Protein AF-A0A661JEC0-F1 (afdb_monomer_lite)

pLDDT: mean 86.16, std 15.05, range [38.5, 98.19]

Secondary structure (DSSP, 8-state):
-HHHHHHHHHHHHHHHHHHHHHHHHHTT--TTHHHHHHHHHHHHHHHHHHHH----S----SS----HHHHHHHHHHHHHHHHHHHHHHHHHHHHHHS-GGGHHHHHHHHHHHHHHHHHHHHHHHHHHHHT-

Structure (mmCIF, N/CA/C/O backbone):
data_AF-A0A661JEC0-F1
#
_entry.id   AF-A0A661JEC0-F1
#
loop_
_atom_site.group_PDB
_atom_site.id
_atom_site.type_symbol
_atom_site.label_atom_id
_atom_site.label_alt_id
_atom_site.label_comp_id
_atom_site.label_asym_id
_atom_site.label_entity_id
_atom_site.label_seq_id
_atom_site.pdbx_PDB_ins_code
_atom_site.Cartn_x
_atom_site.Cartn_y
_atom_site.Cartn_z
_atom_site.occupancy
_atom_site.B_iso_or_equiv
_atom_site.auth_seq_id
_atom_site.auth_comp_id
_atom_site.auth_asym_id
_atom_site.auth_atom_id
_atom_site.pdbx_PDB_model_num
ATOM 1 N N . ARG A 1 1 ? -17.569 1.178 4.630 1.00 76.00 1 ARG A N 1
ATOM 2 C CA . ARG A 1 1 ? -17.425 2.544 4.069 1.00 76.00 1 ARG A CA 1
ATOM 3 C C . ARG A 1 1 ? -15.952 2.960 4.068 1.00 76.00 1 ARG A C 1
ATOM 5 O O . ARG A 1 1 ? -15.396 2.972 2.984 1.00 76.00 1 ARG A O 1
ATOM 12 N N . LEU A 1 2 ? -15.286 3.116 5.222 1.00 83.44 2 LEU A N 1
ATOM 13 C CA . LEU A 1 2 ? -13.836 3.396 5.277 1.00 83.44 2 LEU A CA 1
ATOM 14 C C . LEU A 1 2 ? -12.948 2.230 4.793 1.00 83.44 2 LEU A C 1
ATOM 16 O O . LEU A 1 2 ? -12.162 2.409 3.877 1.00 83.44 2 LEU A O 1
ATOM 20 N N . ARG A 1 3 ? -13.113 1.007 5.319 1.00 83.75 3 ARG A N 1
ATOM 21 C CA . ARG A 1 3 ? -12.307 -0.164 4.891 1.00 83.75 3 ARG A CA 1
ATOM 22 C C . ARG A 1 3 ? -12.349 -0.418 3.386 1.00 83.75 3 ARG A C 1
ATOM 24 O O . ARG A 1 3 ? -11.316 -0.540 2.743 1.00 83.75 3 ARG A O 1
ATOM 31 N N . SER A 1 4 ? -13.551 -0.447 2.815 1.00 87.50 4 SER A N 1
ATOM 32 C CA . SER A 1 4 ? -13.743 -0.609 1.370 1.00 87.50 4 SER A CA 1
ATOM 33 C C . SER A 1 4 ? -13.077 0.518 0.575 1.00 87.50 4 SER A C 1
ATOM 35 O O . SER A 1 4 ? -12.524 0.257 -0.488 1.00 87.50 4 SER A O 1
ATOM 37 N N . HIS A 1 5 ? -13.098 1.750 1.097 1.00 90.75 5 HIS A N 1
ATOM 38 C CA . HIS A 1 5 ? -12.393 2.881 0.502 1.00 90.75 5 HIS A CA 1
ATOM 39 C C . HIS A 1 5 ? -10.871 2.677 0.538 1.00 90.75 5 HIS A C 1
ATOM 41 O O . HIS A 1 5 ? -10.249 2.710 -0.520 1.00 90.75 5 HIS A O 1
ATOM 47 N N . ILE A 1 6 ? -10.291 2.359 1.702 1.00 92.62 6 ILE A N 1
ATOM 48 C CA . ILE A 1 6 ? -8.854 2.064 1.849 1.00 92.62 6 ILE A CA 1
ATOM 49 C C . ILE A 1 6 ? -8.446 0.940 0.888 1.00 92.62 6 ILE A C 1
ATOM 51 O O . ILE A 1 6 ? -7.535 1.115 0.084 1.00 92.62 6 ILE A O 1
ATOM 55 N N . ALA A 1 7 ? -9.167 -0.184 0.891 1.00 93.44 7 ALA A N 1
ATOM 56 C CA . ALA A 1 7 ? -8.871 -1.312 0.013 1.00 93.44 7 ALA A CA 1
ATOM 57 C C . ALA A 1 7 ? -8.955 -0.946 -1.477 1.00 93.44 7 ALA A C 1
ATOM 59 O O . ALA A 1 7 ? -8.138 -1.415 -2.271 1.00 93.44 7 ALA A O 1
ATOM 60 N N . SER A 1 8 ? -9.928 -0.111 -1.859 1.00 95.00 8 SER A N 1
ATOM 61 C CA . SER A 1 8 ? -10.067 0.393 -3.227 1.00 95.00 8 SER A CA 1
ATOM 62 C C . SER A 1 8 ? -8.897 1.287 -3.626 1.00 95.00 8 SER A C 1
ATOM 64 O O . SER A 1 8 ? -8.447 1.206 -4.768 1.00 95.00 8 SER A O 1
ATOM 66 N N . ILE A 1 9 ? -8.411 2.137 -2.720 1.00 96.38 9 ILE A N 1
ATOM 67 C CA . ILE A 1 9 ? -7.254 2.995 -2.978 1.00 96.38 9 ILE A CA 1
ATOM 68 C C . ILE A 1 9 ? -5.985 2.152 -3.093 1.00 96.38 9 ILE A C 1
ATOM 70 O O . ILE A 1 9 ? -5.288 2.286 -4.090 1.00 96.38 9 ILE A O 1
ATOM 74 N N . ILE A 1 10 ? -5.731 1.217 -2.172 1.00 96.50 10 ILE A N 1
ATOM 75 C CA . ILE A 1 10 ? -4.574 0.310 -2.265 1.00 96.50 10 ILE A CA 1
ATOM 76 C C . ILE A 1 10 ? -4.585 -0.475 -3.581 1.00 96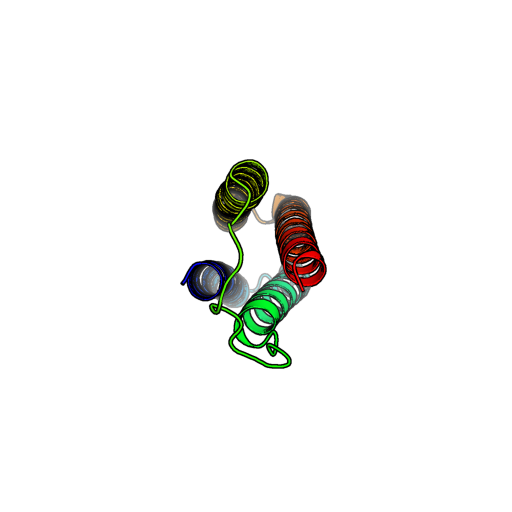.50 10 ILE A C 1
ATOM 78 O O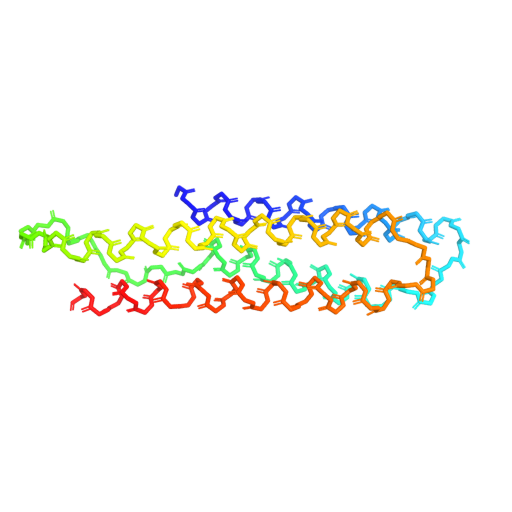 . ILE A 1 10 ? -3.561 -0.559 -4.253 1.00 96.50 10 ILE A O 1
ATOM 82 N N . ASN A 1 11 ? -5.745 -0.980 -4.011 1.00 96.25 11 ASN A N 1
ATOM 83 C CA . ASN A 1 11 ? -5.854 -1.672 -5.296 1.00 96.25 11 ASN A CA 1
ATOM 84 C C . ASN A 1 11 ? -5.581 -0.735 -6.488 1.00 96.25 11 ASN A C 1
ATOM 86 O O . ASN A 1 11 ? -4.943 -1.139 -7.458 1.00 96.25 11 ASN A O 1
ATOM 90 N N . LYS A 1 12 ? -6.026 0.527 -6.418 1.00 97.38 12 LYS A N 1
ATOM 91 C CA . LYS A 1 12 ? -5.715 1.538 -7.438 1.00 97.38 12 LYS A CA 1
ATOM 92 C C . LYS A 1 12 ? -4.211 1.804 -7.518 1.00 97.38 12 LYS A C 1
ATOM 94 O O . LYS A 1 12 ? -3.677 1.835 -8.620 1.00 97.38 12 LYS A O 1
ATOM 99 N N . GLU A 1 13 ? -3.539 1.971 -6.384 1.00 98.06 13 GLU A N 1
ATOM 100 C CA . GLU A 1 13 ? -2.094 2.207 -6.364 1.00 98.06 13 GLU A CA 1
ATOM 101 C C . GLU A 1 13 ? -1.312 0.964 -6.834 1.00 98.06 13 GLU A C 1
ATOM 103 O O . GLU A 1 13 ? -0.374 1.095 -7.614 1.00 98.06 13 GLU A O 1
ATOM 108 N N . ARG A 1 14 ? -1.764 -0.253 -6.495 1.00 97.75 14 ARG A N 1
ATOM 109 C CA . ARG A 1 14 ? -1.200 -1.515 -7.017 1.00 97.75 14 ARG A CA 1
ATOM 110 C C . ARG A 1 14 ? -1.221 -1.572 -8.543 1.00 97.75 14 ARG A C 1
ATOM 112 O O . ARG A 1 14 ? -0.229 -1.954 -9.152 1.00 97.75 14 ARG A O 1
ATOM 119 N N . LYS A 1 15 ? -2.319 -1.145 -9.177 1.00 97.88 15 LYS A N 1
ATOM 120 C CA . LYS A 1 15 ? -2.414 -1.107 -10.648 1.00 97.88 15 LYS A CA 1
ATOM 121 C C . LYS A 1 15 ? -1.360 -0.205 -11.288 1.00 97.88 15 LYS A C 1
ATOM 123 O O . LYS A 1 15 ? -0.881 -0.524 -12.368 1.00 97.88 15 LYS A O 1
ATOM 128 N N . ARG A 1 16 ? -0.955 0.876 -10.618 1.00 98.00 16 ARG A N 1
ATOM 129 C CA . ARG A 1 16 ? 0.124 1.749 -11.108 1.00 98.00 16 ARG A CA 1
ATOM 130 C C . ARG A 1 16 ? 1.484 1.059 -11.052 1.00 98.00 16 ARG A C 1
ATOM 132 O O . ARG A 1 16 ? 2.303 1.260 -11.941 1.00 98.00 16 ARG A O 1
ATOM 139 N N . ILE A 1 17 ? 1.705 0.201 -10.053 1.00 97.75 17 ILE A N 1
ATOM 140 C CA . ILE A 1 17 ? 2.892 -0.662 -10.002 1.00 97.75 17 ILE A CA 1
ATOM 141 C C . ILE A 1 17 ? 2.892 -1.642 -11.182 1.00 97.75 17 ILE A C 1
ATOM 143 O O . ILE A 1 17 ? 3.929 -1.840 -11.811 1.00 97.75 17 ILE A O 1
ATOM 147 N N . ASP A 1 18 ? 1.741 -2.207 -11.560 1.00 97.75 18 ASP A N 1
ATOM 148 C CA . ASP A 1 18 ? 1.665 -3.060 -12.756 1.00 97.75 18 ASP A CA 1
ATOM 149 C C . ASP A 1 18 ? 1.899 -2.294 -14.057 1.00 97.75 18 ASP A C 1
ATOM 151 O O . ASP A 1 18 ? 2.536 -2.815 -14.971 1.00 97.75 18 ASP A O 1
ATOM 155 N N . GLU A 1 19 ? 1.406 -1.062 -14.161 1.00 97.44 19 GLU A N 1
ATOM 156 C CA . GLU A 1 19 ? 1.697 -0.186 -15.297 1.00 97.44 19 GLU A CA 1
ATOM 157 C C . GLU A 1 19 ? 3.205 0.077 -15.421 1.00 97.44 19 GLU A C 1
ATOM 159 O O . GLU A 1 19 ? 3.753 -0.049 -16.519 1.00 97.44 19 GLU A O 1
ATOM 164 N N . LEU A 1 20 ? 3.890 0.338 -14.303 1.00 96.44 20 LEU A N 1
ATOM 165 C CA . LEU A 1 20 ? 5.346 0.500 -14.263 1.00 96.44 20 LEU A CA 1
ATOM 166 C C . LEU A 1 20 ? 6.084 -0.785 -14.672 1.00 96.44 20 LEU A C 1
ATOM 168 O O . LEU A 1 20 ? 6.991 -0.746 -15.501 1.00 96.44 20 LEU A O 1
ATOM 172 N N . LYS A 1 21 ? 5.663 -1.946 -14.161 1.00 96.25 21 LYS A N 1
ATOM 173 C CA . LYS A 1 21 ? 6.219 -3.251 -14.564 1.00 96.25 21 LYS A CA 1
ATOM 174 C C . LYS A 1 21 ? 6.056 -3.507 -16.060 1.00 96.25 21 LYS A C 1
ATOM 176 O O . LYS A 1 21 ? 6.982 -3.977 -16.722 1.00 96.25 21 LYS A O 1
ATOM 181 N N . ASN A 1 22 ? 4.890 -3.176 -16.612 1.00 96.31 22 ASN A N 1
ATOM 182 C CA . ASN A 1 22 ? 4.624 -3.299 -18.042 1.00 96.31 22 ASN A CA 1
ATOM 183 C C . ASN A 1 22 ? 5.524 -2.370 -18.868 1.00 96.31 22 ASN A C 1
ATOM 185 O O . ASN A 1 22 ? 5.954 -2.758 -19.955 1.00 96.31 22 ASN A O 1
ATOM 189 N N . LEU A 1 23 ? 5.821 -1.165 -18.371 1.00 95.12 23 LEU A N 1
ATOM 190 C CA . LEU A 1 23 ? 6.775 -0.252 -19.000 1.00 95.12 23 LEU A CA 1
ATOM 191 C C . LEU A 1 23 ? 8.183 -0.862 -19.031 1.00 95.12 23 LEU A C 1
ATOM 193 O O . LEU A 1 23 ? 8.765 -0.975 -20.105 1.00 95.12 23 LEU A O 1
ATOM 197 N N . PHE A 1 24 ? 8.695 -1.344 -17.898 1.00 93.88 24 PHE A N 1
ATOM 198 C CA . PHE A 1 24 ? 10.026 -1.960 -17.841 1.00 93.88 24 PHE A CA 1
ATOM 199 C C . PHE A 1 24 ? 10.143 -3.241 -18.659 1.00 93.88 24 PHE A C 1
ATOM 201 O O . PHE A 1 24 ? 11.148 -3.444 -19.337 1.00 93.88 24 PHE A O 1
ATOM 208 N N . THR A 1 25 ? 9.081 -4.043 -18.712 1.00 94.69 25 THR A N 1
ATOM 209 C CA . THR A 1 25 ? 9.021 -5.210 -19.602 1.00 94.69 25 THR A CA 1
ATOM 210 C C . THR A 1 25 ? 9.179 -4.800 -21.071 1.00 94.69 25 THR A C 1
ATOM 212 O O . THR A 1 25 ? 9.922 -5.440 -21.812 1.00 94.69 25 THR A O 1
ATOM 215 N N . LYS A 1 26 ? 8.522 -3.712 -21.504 1.00 95.44 26 LYS A N 1
ATOM 216 C CA . LYS A 1 26 ? 8.656 -3.177 -22.873 1.00 95.44 26 LYS A CA 1
ATOM 217 C C . LYS A 1 26 ? 10.046 -2.602 -23.148 1.00 95.44 26 LYS A C 1
ATOM 219 O O . LYS A 1 26 ? 10.515 -2.683 -24.277 1.00 95.44 26 LYS A O 1
ATOM 224 N N . GLU A 1 27 ? 10.691 -2.041 -22.130 1.00 94.12 27 GLU A N 1
ATOM 225 C CA . GLU A 1 27 ? 12.057 -1.510 -22.204 1.00 94.12 27 GLU A CA 1
ATOM 226 C C . GLU A 1 27 ? 13.143 -2.588 -22.036 1.00 94.12 27 GLU A C 1
ATOM 228 O O . GLU A 1 27 ? 14.326 -2.256 -22.063 1.00 94.12 27 GLU A O 1
ATOM 233 N N . LEU A 1 28 ? 12.764 -3.866 -21.889 1.00 92.94 28 LEU A N 1
ATOM 234 C CA . LEU A 1 28 ? 13.669 -4.995 -21.627 1.00 92.94 28 LEU A CA 1
ATOM 235 C C . LEU A 1 28 ? 14.507 -4.827 -20.343 1.00 92.94 28 LEU A C 1
ATOM 237 O O . LEU A 1 28 ? 15.607 -5.367 -20.230 1.00 92.94 28 LEU A O 1
ATOM 241 N N . LYS A 1 29 ? 13.968 -4.096 -19.364 1.00 90.56 29 LYS A N 1
ATOM 242 C CA . LYS A 1 29 ? 14.545 -3.897 -18.032 1.00 90.56 29 LYS A CA 1
ATOM 243 C C . LYS A 1 29 ? 13.926 -4.894 -17.064 1.00 90.56 29 LYS A C 1
ATOM 245 O O . LYS A 1 29 ? 12.814 -4.694 -16.581 1.00 90.56 29 LYS A O 1
ATOM 250 N N . PHE A 1 30 ? 14.626 -5.992 -16.812 1.00 87.25 30 PHE A N 1
ATOM 251 C CA . PHE A 1 30 ? 14.091 -7.089 -16.000 1.00 87.25 30 PHE A CA 1
ATOM 252 C C . PHE A 1 30 ? 14.544 -7.044 -14.542 1.00 87.25 30 PHE A C 1
ATOM 254 O O . PHE A 1 30 ? 13.823 -7.539 -13.679 1.00 87.25 30 PHE A O 1
ATOM 261 N N . ASP A 1 31 ? 15.680 -6.405 -14.263 1.00 88.94 31 ASP A N 1
ATOM 262 C CA . ASP A 1 31 ? 16.280 -6.330 -12.929 1.00 88.94 31 ASP A CA 1
ATOM 263 C C . ASP A 1 31 ? 15.302 -5.868 -11.826 1.00 88.94 31 ASP A C 1
ATOM 265 O O . ASP A 1 31 ? 15.238 -6.540 -10.797 1.00 88.94 31 ASP A O 1
ATOM 269 N N . PRO A 1 32 ? 14.475 -4.812 -12.003 1.00 89.12 32 PRO A N 1
ATOM 270 C CA . PRO A 1 32 ? 13.566 -4.360 -10.944 1.00 89.12 32 PRO A CA 1
ATOM 271 C C . PRO A 1 32 ? 12.242 -5.144 -10.863 1.00 89.12 32 PRO A C 1
ATOM 273 O O . PRO A 1 32 ? 11.423 -4.869 -9.983 1.00 89.12 32 PRO A O 1
ATOM 276 N N . LEU A 1 33 ? 11.965 -6.077 -11.784 1.00 92.44 33 LEU A N 1
ATOM 277 C CA . LEU A 1 33 ? 10.626 -6.668 -11.903 1.00 92.44 33 LEU A CA 1
ATOM 278 C C . LEU A 1 33 ? 10.253 -7.581 -10.736 1.00 92.44 33 LEU A C 1
ATOM 280 O O . LEU A 1 33 ? 9.105 -7.525 -10.304 1.00 92.44 33 LEU A O 1
ATOM 284 N N . ASP A 1 34 ? 11.186 -8.384 -10.210 1.00 93.38 34 ASP A N 1
ATOM 285 C CA . ASP A 1 34 ? 10.881 -9.302 -9.097 1.00 93.38 34 ASP A CA 1
ATOM 286 C C . ASP A 1 34 ? 10.485 -8.527 -7.831 1.00 93.38 34 ASP A C 1
ATOM 288 O O . ASP A 1 34 ? 9.494 -8.851 -7.175 1.00 93.38 34 ASP A O 1
ATOM 292 N N . ASP A 1 35 ? 11.193 -7.438 -7.525 1.00 93.31 35 ASP A N 1
ATOM 293 C CA . ASP A 1 35 ? 10.887 -6.601 -6.362 1.00 93.31 35 ASP A CA 1
ATOM 294 C C . ASP A 1 35 ? 9.559 -5.842 -6.536 1.00 93.31 35 ASP A C 1
ATOM 296 O O . ASP A 1 35 ? 8.746 -5.782 -5.609 1.00 93.31 35 ASP A O 1
ATOM 300 N N . LEU A 1 36 ? 9.267 -5.340 -7.743 1.00 95.94 36 LEU A N 1
ATOM 301 C CA . LEU A 1 36 ? 7.967 -4.731 -8.051 1.00 95.94 36 LEU A CA 1
ATOM 302 C C . LEU A 1 36 ? 6.818 -5.752 -8.007 1.00 95.94 36 LEU A C 1
ATOM 304 O O . LEU A 1 36 ? 5.711 -5.420 -7.576 1.00 95.94 36 LEU A O 1
ATOM 308 N N . ASP A 1 37 ? 7.057 -6.997 -8.425 1.00 95.38 37 ASP A N 1
ATOM 309 C CA . ASP A 1 37 ? 6.090 -8.092 -8.324 1.00 95.38 37 ASP A CA 1
ATOM 310 C C . ASP A 1 37 ? 5.772 -8.434 -6.868 1.00 95.38 37 ASP A C 1
ATOM 312 O O . ASP A 1 37 ? 4.601 -8.591 -6.504 1.00 95.38 37 ASP A O 1
ATOM 316 N N . ARG A 1 38 ? 6.797 -8.519 -6.016 1.00 95.56 38 ARG A N 1
ATOM 317 C CA . ARG A 1 38 ? 6.628 -8.740 -4.573 1.00 95.56 38 ARG A CA 1
ATOM 318 C C . ARG A 1 38 ? 5.836 -7.608 -3.928 1.00 95.56 38 ARG A C 1
ATOM 320 O O . ARG A 1 38 ? 4.886 -7.887 -3.190 1.00 95.56 38 ARG A O 1
ATOM 327 N N . LEU A 1 39 ? 6.156 -6.357 -4.261 1.00 96.62 39 LEU A N 1
ATOM 328 C CA . LEU A 1 39 ? 5.420 -5.191 -3.778 1.00 96.62 39 LEU A CA 1
ATOM 329 C C . LEU A 1 39 ? 3.943 -5.245 -4.196 1.00 96.62 39 LEU A C 1
ATOM 331 O O . LEU A 1 39 ? 3.057 -5.112 -3.350 1.00 96.62 39 LEU A O 1
ATOM 335 N N . ALA A 1 40 ? 3.662 -5.506 -5.477 1.00 97.25 40 ALA A N 1
ATOM 336 C CA . ALA A 1 40 ? 2.294 -5.605 -5.987 1.00 97.25 40 ALA A CA 1
ATOM 337 C C . ALA A 1 40 ? 1.491 -6.707 -5.272 1.00 97.25 40 ALA A C 1
ATOM 339 O O . ALA A 1 40 ? 0.344 -6.480 -4.881 1.00 97.25 40 ALA A O 1
ATOM 340 N N . ARG A 1 41 ? 2.105 -7.874 -5.022 1.00 95.50 41 ARG A N 1
ATOM 341 C CA . ARG A 1 41 ? 1.482 -8.967 -4.252 1.00 95.50 41 ARG A CA 1
ATOM 342 C C . ARG A 1 41 ? 1.179 -8.564 -2.811 1.00 95.50 41 ARG A C 1
ATOM 344 O O . ARG A 1 41 ? 0.104 -8.891 -2.313 1.00 95.50 41 ARG A O 1
ATOM 351 N N . LYS A 1 42 ? 2.083 -7.835 -2.148 1.00 94.44 42 LYS A N 1
ATOM 352 C CA . LYS A 1 42 ? 1.853 -7.319 -0.788 1.00 94.44 42 LYS A CA 1
ATOM 353 C C . LYS A 1 42 ? 0.664 -6.354 -0.756 1.00 94.44 42 LYS A C 1
ATOM 355 O O . LYS A 1 42 ? -0.180 -6.447 0.134 1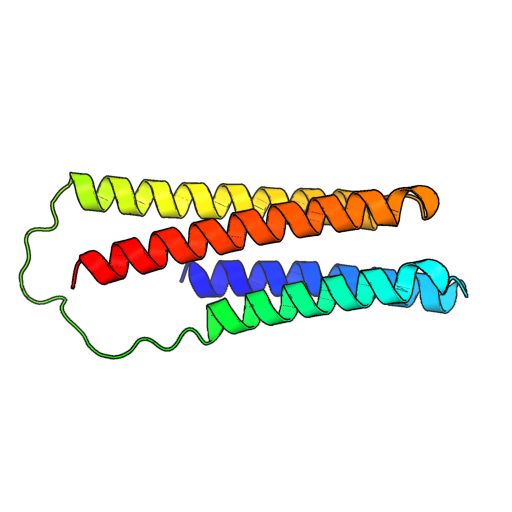.00 94.44 42 LYS A O 1
ATOM 360 N N . MET A 1 43 ? 0.558 -5.462 -1.743 1.00 97.06 43 MET A N 1
ATOM 361 C CA . MET A 1 43 ? -0.574 -4.535 -1.864 1.00 97.06 43 MET A CA 1
ATOM 362 C C . MET A 1 43 ? -1.900 -5.265 -2.112 1.00 97.06 43 MET A C 1
ATOM 364 O O . MET A 1 43 ? -2.914 -4.912 -1.506 1.00 97.06 43 MET A O 1
ATOM 368 N N . ASP A 1 44 ? -1.901 -6.300 -2.956 1.00 93.19 44 ASP A N 1
ATOM 369 C CA . ASP A 1 44 ? -3.080 -7.145 -3.176 1.00 93.19 44 ASP A CA 1
ATOM 370 C C . ASP A 1 44 ? -3.507 -7.857 -1.896 1.00 93.19 44 ASP A C 1
ATOM 372 O O . ASP A 1 44 ? -4.666 -7.755 -1.496 1.00 93.19 44 ASP A O 1
ATOM 376 N N . GLN A 1 45 ? -2.563 -8.506 -1.209 1.00 91.38 45 GLN A N 1
ATOM 377 C CA . GLN A 1 45 ? -2.834 -9.206 0.042 1.00 91.38 45 GLN A CA 1
ATOM 378 C C . GLN A 1 45 ? -3.427 -8.263 1.094 1.00 91.38 45 GLN A C 1
ATOM 380 O O . GLN A 1 45 ? -4.394 -8.627 1.765 1.00 91.38 45 GLN A O 1
ATOM 385 N N . LEU A 1 46 ? -2.899 -7.041 1.220 1.00 90.38 46 LEU A N 1
ATOM 386 C CA . LEU A 1 46 ? -3.447 -6.038 2.131 1.00 90.38 46 LEU A CA 1
ATOM 387 C C . LEU A 1 46 ? -4.861 -5.607 1.711 1.00 90.38 46 LEU A C 1
ATOM 389 O O . LEU A 1 46 ? -5.765 -5.572 2.545 1.00 90.38 46 LEU A O 1
ATOM 393 N N . SER A 1 47 ? -5.082 -5.317 0.424 1.00 91.50 47 SER A N 1
ATOM 394 C CA . SER A 1 47 ? -6.405 -4.949 -0.103 1.00 91.50 47 SER A CA 1
ATOM 395 C C . SER A 1 47 ? -7.445 -6.034 0.181 1.00 91.50 47 SER A C 1
ATOM 397 O O . SER A 1 47 ? -8.542 -5.733 0.659 1.00 91.50 47 SER A O 1
ATOM 399 N N . ASP A 1 48 ? -7.096 -7.294 -0.066 1.00 88.19 48 ASP A N 1
ATOM 400 C CA . ASP A 1 48 ? -7.983 -8.434 0.136 1.00 88.19 48 ASP A CA 1
ATOM 401 C C . ASP A 1 48 ? -8.211 -8.717 1.619 1.00 88.19 48 ASP A C 1
ATOM 403 O O . ASP A 1 48 ? -9.353 -8.927 2.025 1.00 88.19 48 ASP A O 1
ATOM 407 N N . THR A 1 49 ? -7.180 -8.598 2.456 1.00 86.38 49 THR A N 1
ATOM 408 C CA . THR A 1 49 ? -7.327 -8.696 3.916 1.00 86.38 49 THR A CA 1
ATOM 409 C C . THR A 1 49 ? -8.323 -7.658 4.433 1.00 86.38 49 THR A C 1
ATOM 411 O O . THR A 1 49 ? -9.228 -7.994 5.192 1.00 86.38 49 THR A O 1
ATOM 414 N N . ILE A 1 50 ? -8.242 -6.408 3.965 1.00 85.94 50 ILE A N 1
ATOM 415 C CA . ILE A 1 50 ? -9.167 -5.340 4.374 1.00 85.94 50 ILE A CA 1
ATOM 416 C C . ILE A 1 50 ? -10.601 -5.604 3.884 1.00 85.94 50 ILE A C 1
ATOM 418 O O . ILE A 1 50 ? -11.562 -5.297 4.597 1.00 85.94 50 ILE A O 1
ATOM 422 N N . LYS A 1 51 ? -10.770 -6.146 2.668 1.00 83.12 51 LYS A N 1
ATOM 423 C CA . LYS A 1 51 ? -12.092 -6.463 2.090 1.00 83.12 51 LYS A CA 1
ATOM 424 C C . LYS A 1 51 ? -12.755 -7.655 2.770 1.00 83.12 51 LYS A C 1
ATOM 426 O O . LYS A 1 51 ? -13.957 -7.609 3.020 1.00 83.12 51 LYS A O 1
ATOM 431 N N . PHE A 1 52 ? -11.983 -8.710 3.020 1.00 76.56 52 PHE A N 1
ATOM 432 C CA . PHE A 1 52 ? -12.473 -10.017 3.449 1.00 76.56 52 PHE A CA 1
ATOM 433 C C . PHE A 1 52 ? -12.240 -10.303 4.927 1.00 76.56 52 PHE A C 1
ATOM 435 O O . PHE A 1 52 ? -12.497 -11.428 5.343 1.00 76.56 52 PHE A O 1
ATOM 442 N N . ALA A 1 53 ? -11.785 -9.334 5.728 1.00 67.94 53 ALA A N 1
ATOM 443 C CA . ALA A 1 53 ? -11.759 -9.453 7.182 1.00 67.94 53 ALA A CA 1
ATOM 444 C C . ALA A 1 53 ? -13.168 -9.826 7.686 1.00 67.94 53 ALA A C 1
ATOM 446 O O . ALA A 1 53 ? -14.034 -8.962 7.858 1.00 67.94 53 ALA A O 1
ATOM 447 N N . VAL A 1 54 ? -13.412 -11.133 7.854 1.00 52.50 54 VAL A N 1
ATOM 448 C CA . VAL A 1 54 ? -14.717 -11.687 8.208 1.00 52.50 54 VAL A CA 1
ATOM 449 C C . VAL A 1 54 ? -15.047 -11.199 9.605 1.00 52.50 54 VAL A C 1
ATOM 451 O O . VAL A 1 54 ? -14.389 -11.535 10.590 1.00 52.50 54 VAL A O 1
ATOM 454 N N . TYR A 1 55 ? -16.102 -10.398 9.680 1.00 51.75 55 TYR A N 1
ATOM 455 C CA . TYR A 1 55 ? -16.770 -10.082 10.926 1.00 51.75 55 TYR A CA 1
ATOM 456 C C . TYR A 1 55 ? -17.372 -11.387 11.453 1.00 51.75 55 TYR A C 1
ATOM 458 O O . TYR A 1 55 ? -18.424 -11.832 10.996 1.00 51.75 55 TYR A O 1
ATOM 466 N N . GLY A 1 56 ? -16.715 -12.031 12.413 1.00 42.00 56 GLY A N 1
ATOM 467 C CA . GLY A 1 56 ? -17.428 -12.942 13.296 1.00 42.00 56 GLY A CA 1
ATOM 468 C C . GLY A 1 56 ? -18.472 -12.121 14.054 1.00 42.00 56 GLY A C 1
ATOM 469 O O . GLY A 1 56 ? -18.073 -11.405 14.972 1.00 42.00 56 GLY A O 1
ATOM 470 N N . TYR A 1 57 ? -19.730 -12.174 13.572 1.00 38.50 57 TYR A N 1
ATOM 471 C CA . TYR A 1 57 ? -21.027 -12.113 14.286 1.00 38.50 57 TYR A CA 1
ATOM 472 C C . TYR A 1 57 ? -21.089 -11.102 15.463 1.00 38.50 57 TYR A C 1
ATOM 474 O O . TYR A 1 57 ? -20.301 -11.189 16.393 1.00 38.50 57 TYR A O 1
ATOM 482 N N . ALA A 1 58 ? -21.990 -10.130 15.605 1.00 47.84 58 ALA A N 1
ATOM 483 C CA . ALA A 1 58 ? -23.377 -9.947 15.188 1.00 47.84 58 ALA A CA 1
ATOM 484 C C . ALA A 1 58 ? -23.769 -8.464 15.500 1.00 47.84 58 ALA A C 1
ATOM 486 O O . ALA A 1 58 ? -22.916 -7.706 15.973 1.00 47.84 58 ALA A O 1
ATOM 487 N N . PRO A 1 59 ? -25.020 -8.023 15.252 1.00 47.94 59 PRO A N 1
ATOM 488 C CA . PRO A 1 59 ? -25.464 -6.650 15.487 1.00 47.94 59 PRO A CA 1
ATOM 489 C C . PRO A 1 59 ? -25.685 -6.394 16.987 1.00 47.94 59 PRO A C 1
ATOM 491 O O . PRO A 1 59 ? -26.562 -7.001 17.589 1.00 47.94 59 PRO A O 1
ATOM 494 N N . ILE A 1 60 ? -24.904 -5.486 17.578 1.00 42.38 60 ILE A N 1
ATOM 495 C CA . ILE A 1 60 ? -25.064 -5.023 18.972 1.00 42.38 60 ILE A CA 1
ATOM 496 C C . ILE A 1 60 ? -25.135 -3.490 18.995 1.00 42.38 60 ILE A C 1
ATOM 498 O O . ILE A 1 60 ? -24.485 -2.815 19.784 1.00 42.38 60 ILE A O 1
ATOM 502 N N . PHE A 1 61 ? -25.923 -2.910 18.091 1.00 42.41 61 PHE A N 1
ATOM 503 C CA . PHE A 1 61 ? -26.485 -1.586 18.356 1.00 42.41 61 PHE A CA 1
ATOM 504 C C . PHE A 1 61 ? -27.824 -1.778 19.067 1.00 42.41 61 PHE A C 1
ATOM 506 O O . PHE A 1 61 ? -28.862 -1.375 18.558 1.00 42.41 61 PHE A O 1
ATOM 513 N N . ASP A 1 62 ? -27.799 -2.442 20.220 1.00 49.62 62 ASP A N 1
ATOM 514 C CA . ASP A 1 62 ? -28.852 -2.275 21.211 1.00 49.62 62 ASP A CA 1
ATOM 515 C C . ASP A 1 62 ? -28.175 -1.933 22.540 1.00 49.62 62 ASP A C 1
ATOM 517 O O . ASP A 1 62 ? -27.403 -2.715 23.088 1.00 49.62 62 ASP A O 1
ATOM 521 N N . GLN A 1 63 ? -28.417 -0.694 22.969 1.00 52.25 63 GLN A N 1
ATOM 522 C CA . GLN A 1 63 ? -28.158 -0.145 24.300 1.00 52.25 63 GLN A CA 1
ATOM 523 C C . GLN A 1 63 ? -26.719 -0.202 24.832 1.00 52.25 63 GLN A C 1
ATOM 525 O O . GLN A 1 63 ? -26.387 -0.967 25.731 1.00 52.25 63 GLN A O 1
ATOM 530 N N . ALA A 1 64 ? -25.899 0.763 24.416 1.00 49.22 64 ALA A N 1
ATOM 531 C CA . ALA A 1 64 ? -24.867 1.294 25.298 1.00 49.22 64 ALA A CA 1
ATOM 532 C C . ALA A 1 64 ? -24.643 2.774 24.990 1.00 49.22 64 ALA A C 1
ATOM 534 O O . ALA A 1 64 ? -24.414 3.159 23.845 1.00 49.22 64 ALA A O 1
ATOM 535 N N . ILE A 1 65 ? -24.728 3.599 26.029 1.00 51.59 65 ILE A N 1
ATOM 536 C CA . ILE A 1 65 ? -24.214 4.966 26.057 1.00 51.59 65 ILE A CA 1
ATOM 537 C C . ILE A 1 65 ? -22.768 4.889 25.557 1.00 51.59 65 ILE A C 1
ATOM 539 O O . ILE A 1 65 ? -21.904 4.349 26.248 1.00 51.59 65 ILE A O 1
ATOM 543 N N . VAL A 1 66 ? -22.513 5.326 24.324 1.00 57.75 66 VAL A N 1
ATOM 544 C CA . VAL A 1 66 ? -21.150 5.341 23.798 1.00 57.75 66 VAL A CA 1
ATOM 545 C C . VAL A 1 66 ? -20.431 6.476 24.514 1.00 57.75 66 VAL A C 1
ATOM 547 O O . VAL A 1 66 ? -20.782 7.638 24.334 1.00 57.75 66 VAL A O 1
ATOM 550 N N . ASP A 1 67 ? -19.482 6.120 25.376 1.00 67.94 67 ASP A N 1
ATOM 551 C CA . ASP A 1 67 ? -18.597 7.060 26.063 1.00 67.94 67 ASP A CA 1
ATOM 552 C C . ASP A 1 67 ? -17.955 7.994 25.021 1.00 67.94 67 ASP A C 1
ATOM 554 O O . ASP A 1 67 ? -17.314 7.514 24.080 1.00 67.94 67 ASP A O 1
ATOM 558 N N . GLU A 1 68 ? -18.157 9.310 25.152 1.00 73.88 68 GLU A N 1
ATOM 559 C CA . GLU A 1 68 ? -17.649 10.327 24.216 1.00 73.88 68 GLU A CA 1
ATOM 560 C C . GLU A 1 68 ? -16.150 10.147 23.943 1.00 73.88 68 GLU A C 1
ATOM 562 O O . GLU A 1 68 ? -15.710 10.275 22.801 1.00 73.88 68 GLU A O 1
ATOM 567 N N . LYS A 1 69 ? -15.384 9.723 24.958 1.00 75.56 69 LYS A N 1
ATOM 568 C CA . LYS A 1 69 ? -13.947 9.439 24.829 1.00 75.56 69 LYS A CA 1
ATOM 569 C C . LYS A 1 69 ? -13.648 8.325 23.830 1.00 75.56 69 LYS A C 1
ATOM 571 O O . LYS A 1 69 ? -12.684 8.402 23.078 1.00 75.56 69 LYS A O 1
ATOM 576 N N . ARG A 1 70 ? -14.485 7.288 23.778 1.00 74.38 70 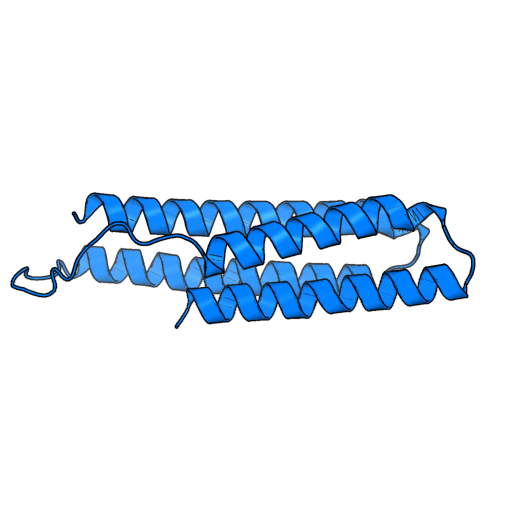ARG A N 1
ATOM 577 C CA . ARG A 1 70 ? -14.302 6.158 22.853 1.00 74.38 70 ARG A CA 1
ATOM 578 C C . ARG A 1 70 ? -14.659 6.533 21.419 1.00 74.38 70 ARG A C 1
ATOM 580 O O . ARG A 1 70 ? -14.041 6.022 20.486 1.00 74.38 70 ARG A O 1
ATOM 587 N N . LEU A 1 71 ? -15.646 7.413 21.233 1.00 80.00 71 LEU A N 1
ATOM 588 C CA . LEU A 1 71 ? -15.949 7.981 19.915 1.00 80.00 71 LEU A CA 1
ATOM 589 C C . LEU A 1 71 ? -14.795 8.853 19.421 1.00 80.00 71 LEU A C 1
ATOM 591 O O . LEU A 1 71 ? -14.419 8.748 18.254 1.00 80.00 71 LEU A O 1
ATOM 595 N N . GLU A 1 72 ? -14.212 9.660 20.307 1.00 83.38 72 GLU A N 1
ATOM 596 C CA . GLU A 1 72 ? -13.036 10.476 20.007 1.00 83.38 72 GLU A CA 1
ATOM 597 C C . GLU A 1 72 ? -11.824 9.606 19.633 1.00 83.38 72 GLU A C 1
ATOM 599 O O . GLU A 1 72 ? -11.181 9.847 18.613 1.00 83.38 72 GLU A O 1
ATOM 604 N N . GLU A 1 73 ? -11.551 8.531 20.379 1.00 84.31 73 GLU A N 1
ATOM 605 C CA . GLU A 1 73 ? -10.485 7.575 20.052 1.00 84.31 73 GLU A CA 1
ATOM 606 C C . GLU A 1 73 ? -10.706 6.891 18.695 1.00 84.31 73 GLU A C 1
ATOM 608 O O . GLU A 1 73 ? -9.785 6.832 17.877 1.00 84.31 73 GLU A O 1
ATOM 613 N N . LEU A 1 74 ? -11.929 6.428 18.405 1.00 83.25 74 LEU A N 1
ATOM 614 C CA . LEU A 1 74 ? -12.263 5.834 17.107 1.00 83.25 74 LEU A CA 1
ATOM 615 C C . LEU A 1 74 ? -12.080 6.831 15.956 1.00 83.25 74 LEU A C 1
ATOM 617 O O . LEU A 1 74 ? -11.560 6.468 14.900 1.00 83.25 74 LEU A O 1
ATOM 621 N N . PHE A 1 75 ? -12.481 8.084 16.164 1.00 85.62 75 PHE A N 1
ATOM 622 C CA . PHE A 1 75 ? -12.296 9.151 15.191 1.00 85.62 75 PHE A CA 1
ATOM 623 C C . PHE A 1 75 ? -10.809 9.447 14.948 1.00 85.62 75 PHE A C 1
ATOM 625 O O . PHE A 1 75 ? -10.383 9.538 13.796 1.00 85.62 75 PHE A O 1
ATOM 632 N N . ASN A 1 76 ? -9.996 9.500 16.005 1.00 88.00 76 ASN A N 1
ATOM 633 C CA . ASN A 1 76 ? -8.545 9.665 15.901 1.00 88.00 76 ASN A CA 1
ATOM 634 C C . ASN A 1 76 ? -7.887 8.502 15.138 1.00 88.00 76 ASN A C 1
ATOM 636 O O . ASN A 1 76 ? -6.977 8.722 14.332 1.00 88.00 76 ASN A O 1
ATOM 640 N N . PHE A 1 77 ? -8.364 7.266 15.329 1.00 87.06 77 PHE A N 1
ATOM 641 C CA . PHE A 1 77 ? -7.922 6.125 14.524 1.00 87.06 77 PHE A CA 1
ATOM 642 C C . PHE A 1 77 ? -8.268 6.302 13.046 1.00 87.06 77 PHE A C 1
ATOM 644 O O . PHE A 1 77 ? -7.385 6.125 12.204 1.00 87.06 77 PHE A O 1
ATOM 651 N N . ASP A 1 78 ? -9.509 6.676 12.727 1.00 88.25 78 ASP A N 1
ATOM 652 C CA . ASP A 1 78 ? -9.953 6.888 11.346 1.00 88.25 78 ASP A CA 1
ATOM 653 C C . ASP A 1 78 ? -9.129 7.998 10.658 1.00 88.25 78 ASP A C 1
ATOM 655 O O . ASP A 1 78 ? -8.647 7.791 9.543 1.00 88.25 78 ASP A O 1
ATOM 659 N N . GLN A 1 79 ? -8.838 9.109 11.346 1.00 91.44 79 GLN A N 1
ATOM 660 C CA . GLN A 1 79 ? -7.938 10.154 10.834 1.00 91.44 79 GLN A CA 1
ATOM 661 C C . GLN A 1 79 ? -6.508 9.651 10.608 1.00 91.44 79 GLN A C 1
ATOM 663 O O . GLN A 1 79 ? -5.881 9.960 9.591 1.00 91.44 79 GLN A O 1
ATOM 668 N N . SER A 1 80 ? -5.970 8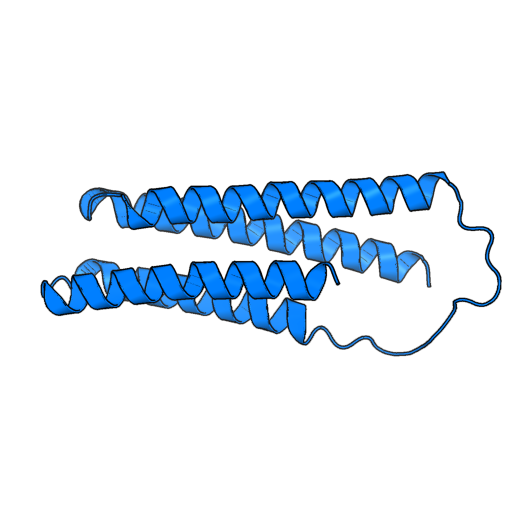.868 11.548 1.00 92.00 80 SER A N 1
ATOM 669 C CA . SER A 1 80 ? -4.622 8.311 11.403 1.00 92.00 80 SER A CA 1
ATOM 670 C C . SER A 1 80 ? -4.526 7.372 10.198 1.00 92.00 80 SER A C 1
ATOM 672 O O . SER A 1 80 ? -3.530 7.402 9.481 1.00 92.00 80 SER A O 1
ATOM 674 N N . LEU A 1 81 ? -5.581 6.599 9.919 1.00 91.94 81 LEU A N 1
ATOM 675 C CA . LEU A 1 81 ? -5.654 5.722 8.753 1.00 91.94 81 LEU A CA 1
ATOM 676 C C . LEU A 1 81 ? -5.679 6.500 7.443 1.00 91.94 81 LEU A C 1
ATOM 678 O O . LEU A 1 81 ? -5.007 6.104 6.493 1.00 91.94 81 LEU A O 1
ATOM 682 N N . GLU A 1 82 ? -6.431 7.598 7.381 1.00 93.31 82 GLU A N 1
ATOM 683 C CA . GLU A 1 82 ? -6.430 8.472 6.207 1.00 93.31 82 GLU A CA 1
ATOM 684 C C . GLU A 1 82 ? -5.042 9.065 5.960 1.00 93.31 82 GLU A C 1
ATOM 686 O O . GLU A 1 82 ? -4.568 9.057 4.824 1.00 93.31 82 GLU A O 1
ATOM 691 N N . LYS A 1 83 ? -4.348 9.499 7.017 1.00 94.94 83 LYS A N 1
ATOM 692 C CA . LYS A 1 83 ? -2.977 10.008 6.910 1.00 94.94 83 LYS A CA 1
ATOM 693 C C . LYS A 1 83 ? -2.008 8.952 6.371 1.00 94.94 83 LYS A C 1
ATOM 695 O O . LYS A 1 83 ? -1.279 9.240 5.427 1.00 94.94 83 LYS A O 1
ATOM 700 N N . GLU A 1 84 ? -2.005 7.742 6.933 1.00 95.31 84 GLU A N 1
ATOM 701 C CA . GLU A 1 84 ? -1.123 6.669 6.447 1.00 95.31 84 GLU A CA 1
ATOM 702 C C . GLU A 1 84 ? -1.482 6.245 5.013 1.00 95.31 84 GLU A C 1
ATOM 704 O O . GLU A 1 84 ? -0.603 5.931 4.214 1.00 95.31 84 GLU A O 1
ATOM 709 N N . LEU A 1 85 ? -2.765 6.288 4.637 1.00 96.19 85 LEU A N 1
ATOM 710 C CA . LEU A 1 85 ? -3.182 6.025 3.261 1.00 96.19 85 LEU A CA 1
ATOM 711 C C . LEU A 1 85 ? -2.650 7.085 2.289 1.00 96.19 85 LEU A C 1
ATOM 713 O O . LEU A 1 85 ? -2.209 6.739 1.193 1.00 96.19 85 LEU A O 1
ATOM 717 N N . LEU A 1 86 ? -2.692 8.366 2.668 1.00 96.56 86 LEU A N 1
ATOM 718 C CA . LEU A 1 86 ? -2.108 9.448 1.873 1.00 96.56 86 LEU A CA 1
ATOM 719 C C . LEU A 1 86 ? -0.592 9.284 1.727 1.00 96.56 86 LEU A C 1
ATOM 721 O O . LEU A 1 86 ? -0.074 9.499 0.634 1.00 96.56 86 LEU A O 1
ATOM 725 N N . GLU A 1 87 ? 0.093 8.842 2.782 1.00 97.44 87 GLU A N 1
ATOM 726 C CA . GLU A 1 87 ? 1.526 8.543 2.734 1.00 97.44 87 GLU A CA 1
ATOM 727 C C . GLU A 1 87 ? 1.829 7.424 1.728 1.00 97.44 87 GLU A C 1
ATOM 729 O O . GLU A 1 87 ? 2.682 7.600 0.864 1.00 97.44 87 GLU A O 1
ATOM 734 N N . VAL A 1 88 ? 1.079 6.313 1.750 1.00 97.75 88 VAL A N 1
ATOM 735 C CA . VAL A 1 88 ? 1.234 5.235 0.752 1.00 97.75 88 VAL A CA 1
ATOM 736 C C . VAL A 1 88 ? 1.080 5.775 -0.672 1.00 97.75 88 VAL A C 1
ATOM 738 O O . VAL A 1 88 ? 1.875 5.438 -1.548 1.00 97.75 88 VAL A O 1
ATOM 741 N N . LYS A 1 89 ? 0.082 6.634 -0.917 1.00 98.12 89 LYS A N 1
ATOM 742 C CA . LYS A 1 89 ? -0.122 7.244 -2.241 1.00 98.12 89 LYS A CA 1
ATOM 743 C C . LYS A 1 89 ? 1.073 8.098 -2.658 1.00 98.12 89 LYS A C 1
ATOM 745 O O . LYS A 1 89 ? 1.549 7.942 -3.777 1.00 98.12 89 LYS A O 1
ATOM 750 N N . ALA A 1 90 ? 1.566 8.946 -1.758 1.00 98.06 90 ALA A N 1
ATOM 751 C CA . ALA A 1 90 ? 2.717 9.801 -2.021 1.00 98.06 90 ALA A CA 1
ATOM 752 C C . ALA A 1 90 ? 3.979 8.977 -2.324 1.00 98.06 90 ALA A C 1
ATOM 754 O O . ALA A 1 90 ? 4.697 9.277 -3.274 1.00 98.06 90 ALA A O 1
ATOM 755 N N . GLN A 1 91 ? 4.220 7.896 -1.579 1.00 98.06 91 GLN A N 1
ATOM 756 C CA . GLN A 1 91 ? 5.367 7.019 -1.826 1.00 98.06 91 GLN A CA 1
ATOM 757 C C . GLN A 1 91 ? 5.249 6.266 -3.158 1.00 98.06 91 GLN A C 1
ATOM 759 O O . GLN A 1 91 ? 6.239 6.115 -3.871 1.00 98.06 91 GLN A O 1
ATOM 764 N N . VAL A 1 92 ? 4.040 5.851 -3.554 1.00 98.00 92 VAL A N 1
ATOM 765 C CA . VAL A 1 92 ? 3.803 5.267 -4.886 1.00 98.00 92 VAL A CA 1
ATOM 766 C C . VAL A 1 92 ? 3.990 6.309 -5.994 1.00 98.00 92 VAL A C 1
ATOM 768 O O . VAL A 1 92 ? 4.569 5.985 -7.029 1.00 98.00 92 VAL A O 1
ATOM 771 N N . ASP A 1 93 ? 3.558 7.557 -5.790 1.00 98.19 93 ASP A N 1
ATOM 772 C CA . ASP A 1 93 ? 3.805 8.660 -6.732 1.00 98.19 93 ASP A CA 1
ATOM 773 C C . ASP A 1 93 ? 5.304 8.883 -6.968 1.00 98.19 93 ASP A C 1
ATOM 775 O O . ASP A 1 93 ? 5.737 9.010 -8.119 1.00 98.19 93 ASP A O 1
ATOM 779 N N . ILE A 1 94 ? 6.090 8.887 -5.887 1.00 97.75 94 ILE A N 1
ATOM 780 C CA . ILE A 1 94 ? 7.550 9.008 -5.934 1.00 97.75 94 ILE A CA 1
ATOM 781 C C . ILE A 1 94 ? 8.144 7.811 -6.677 1.00 97.75 94 ILE A C 1
ATOM 783 O O . ILE A 1 94 ? 8.838 8.008 -7.669 1.00 97.75 94 ILE A O 1
ATOM 787 N N . LEU A 1 95 ? 7.810 6.582 -6.270 1.00 97.38 95 LEU A N 1
ATOM 788 C CA . LEU A 1 95 ? 8.325 5.354 -6.878 1.00 97.38 95 LEU A CA 1
ATOM 789 C C . LEU A 1 95 ? 8.085 5.303 -8.390 1.00 97.38 95 LEU A C 1
ATOM 791 O O . LEU A 1 95 ? 9.005 4.998 -9.143 1.00 97.38 95 LEU A O 1
ATOM 795 N N . VAL A 1 96 ? 6.868 5.618 -8.845 1.00 96.44 96 VAL A N 1
ATOM 796 C CA . VAL A 1 96 ? 6.505 5.576 -10.274 1.00 96.44 96 VAL A CA 1
ATOM 797 C C . VAL A 1 96 ? 7.232 6.654 -11.087 1.00 96.44 96 VAL A C 1
ATOM 799 O O . VAL A 1 96 ? 7.425 6.487 -12.289 1.00 96.44 96 VAL A O 1
ATOM 802 N N . SER A 1 97 ? 7.652 7.743 -10.443 1.00 95.62 97 SER A N 1
ATOM 803 C CA . SER A 1 97 ? 8.372 8.852 -11.082 1.00 95.62 97 SER A CA 1
ATOM 804 C C . SER A 1 97 ? 9.897 8.741 -10.946 1.00 95.62 97 SER A C 1
ATOM 806 O O . SER A 1 97 ? 10.625 9.534 -11.546 1.00 95.62 97 SER A O 1
ATOM 808 N N . SER A 1 98 ? 10.390 7.793 -10.146 1.00 94.50 98 SER A N 1
ATOM 809 C CA . SER A 1 98 ? 11.808 7.640 -9.834 1.00 94.50 98 SER A CA 1
ATOM 810 C C . SER A 1 98 ? 12.583 6.914 -10.938 1.00 94.50 98 SER A C 1
ATOM 812 O O . SER A 1 98 ? 12.052 6.033 -11.619 1.00 94.50 98 SER A O 1
ATOM 814 N N . PRO A 1 99 ? 13.875 7.243 -11.112 1.00 92.31 99 PRO A N 1
ATOM 815 C CA . PRO A 1 99 ? 14.741 6.519 -12.027 1.00 92.31 99 PRO A CA 1
ATOM 816 C C . PRO A 1 99 ? 15.044 5.109 -11.503 1.00 92.31 99 PRO A C 1
ATOM 818 O O . PRO A 1 99 ? 15.073 4.864 -10.299 1.00 92.31 99 PRO A O 1
ATOM 821 N N . GLU A 1 100 ? 15.379 4.201 -12.419 1.00 89.31 100 GLU A N 1
ATOM 822 C CA . GLU A 1 100 ? 15.634 2.780 -12.136 1.00 89.31 100 GLU A CA 1
ATOM 823 C C . GLU A 1 100 ? 16.616 2.539 -10.978 1.00 89.31 100 GLU A C 1
ATOM 825 O O . GLU A 1 100 ? 16.354 1.737 -10.085 1.00 89.31 100 GLU A O 1
ATOM 830 N N . LYS A 1 101 ? 17.707 3.311 -10.939 1.00 90.94 101 LYS A N 1
ATOM 831 C CA . LYS A 1 101 ? 18.751 3.239 -9.903 1.00 90.94 101 LYS A CA 1
ATOM 832 C C . LYS A 1 101 ? 18.254 3.492 -8.470 1.00 90.94 101 LYS A C 1
ATOM 834 O O . LYS A 1 101 ? 18.942 3.120 -7.526 1.00 90.94 101 LYS A O 1
ATOM 839 N N . GLU A 1 102 ? 17.107 4.149 -8.304 1.00 93.31 102 GLU A N 1
ATOM 840 C CA . GLU A 1 102 ? 16.524 4.508 -7.004 1.00 93.31 102 GLU A CA 1
ATOM 841 C C . GLU A 1 102 ? 15.350 3.594 -6.619 1.00 93.31 102 GLU A C 1
ATOM 843 O O . GLU A 1 102 ? 14.897 3.627 -5.476 1.00 93.31 102 GLU A O 1
ATOM 848 N N . LEU A 1 103 ? 14.869 2.738 -7.530 1.00 93.38 103 LEU A N 1
ATOM 849 C CA . LEU A 1 103 ? 13.655 1.945 -7.314 1.00 93.38 103 LEU A CA 1
ATOM 850 C C . LEU A 1 103 ? 13.722 1.072 -6.068 1.00 93.38 103 LEU A C 1
ATOM 852 O O . LEU A 1 103 ? 12.761 1.037 -5.313 1.00 93.38 103 LEU A O 1
ATOM 856 N N . ASN A 1 104 ? 14.849 0.411 -5.809 1.00 92.44 104 ASN A N 1
ATOM 857 C CA . ASN A 1 104 ? 14.970 -0.485 -4.657 1.00 92.44 104 ASN A CA 1
ATOM 858 C C . ASN A 1 104 ? 14.830 0.254 -3.321 1.00 92.44 104 ASN A C 1
ATOM 860 O O . ASN A 1 104 ? 14.337 -0.307 -2.344 1.00 92.44 104 ASN A O 1
ATOM 864 N N . GLU A 1 105 ? 15.265 1.512 -3.262 1.00 94.69 105 GLU A N 1
ATOM 865 C CA . GLU A 1 105 ? 15.052 2.366 -2.095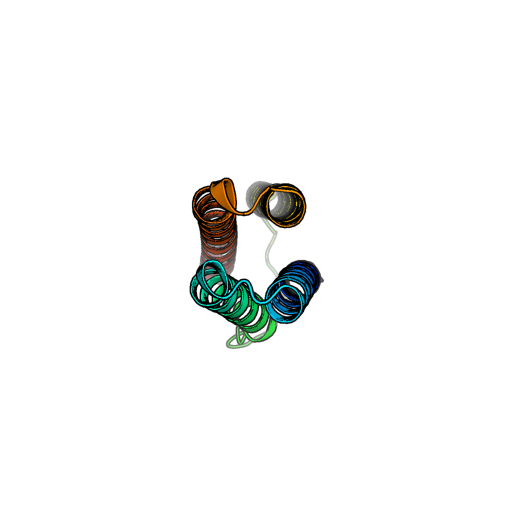 1.00 94.69 105 GLU A CA 1
ATOM 866 C C . GLU A 1 105 ? 13.575 2.755 -1.986 1.00 94.69 105 GLU A C 1
ATOM 868 O O . GLU A 1 105 ? 12.967 2.585 -0.930 1.00 94.69 105 GLU A O 1
ATOM 873 N N . LYS A 1 106 ? 12.965 3.185 -3.096 1.00 97.19 106 LYS A N 1
ATOM 874 C CA . LYS A 1 106 ? 11.566 3.635 -3.117 1.00 97.19 106 LYS A CA 1
ATOM 875 C C . LYS A 1 106 ? 10.568 2.509 -2.878 1.00 97.19 106 LYS A C 1
ATOM 877 O O . LYS A 1 106 ? 9.569 2.713 -2.196 1.00 97.19 106 LYS A O 1
ATOM 882 N N . ILE A 1 107 ? 10.867 1.294 -3.329 1.00 95.81 107 ILE A N 1
ATOM 883 C CA . ILE A 1 107 ? 10.097 0.088 -3.004 1.00 95.81 107 ILE A CA 1
ATOM 884 C C . ILE A 1 107 ? 10.063 -0.110 -1.487 1.00 95.81 107 ILE A C 1
ATOM 886 O O . ILE A 1 107 ? 8.983 -0.283 -0.927 1.00 95.81 107 ILE A O 1
ATOM 890 N N . LYS A 1 108 ? 11.207 0.003 -0.799 1.00 94.69 108 LYS A N 1
ATOM 891 C CA . LYS A 1 108 ? 11.264 -0.123 0.667 1.00 94.69 108 LYS A CA 1
ATOM 892 C C . LYS A 1 108 ? 10.460 0.969 1.370 1.00 94.69 108 LYS A C 1
ATOM 894 O O . LYS A 1 108 ? 9.797 0.687 2.364 1.00 94.69 108 LYS A O 1
ATOM 899 N N . GLU A 1 109 ? 10.477 2.201 0.867 1.00 96.81 109 GLU A N 1
ATOM 900 C CA . GLU A 1 109 ? 9.666 3.300 1.414 1.00 96.81 109 GLU A CA 1
ATOM 901 C C . GLU A 1 109 ? 8.156 3.014 1.286 1.00 96.81 109 GLU A C 1
ATOM 903 O O . GLU A 1 109 ? 7.398 3.185 2.252 1.00 96.81 109 GLU A O 1
ATOM 908 N N . VAL A 1 110 ? 7.715 2.471 0.145 1.00 97.19 110 VAL A N 1
ATOM 909 C CA . VAL A 1 110 ? 6.332 1.995 -0.019 1.00 97.19 110 VAL A CA 1
ATOM 910 C C . VAL A 1 110 ? 6.042 0.822 0.926 1.00 97.19 110 VAL A C 1
ATOM 912 O O . VAL A 1 110 ? 5.018 0.812 1.603 1.00 97.19 110 VAL A O 1
ATOM 915 N N . GLU A 1 111 ? 6.939 -0.153 1.061 1.00 94.56 111 GLU A N 1
ATOM 916 C CA . GLU A 1 111 ? 6.738 -1.285 1.975 1.00 94.56 111 GLU A CA 1
ATOM 917 C C . GLU A 1 111 ? 6.622 -0.867 3.445 1.00 94.56 111 GLU A C 1
ATOM 919 O O . GLU A 1 111 ? 5.837 -1.468 4.193 1.00 94.56 111 GLU A O 1
ATOM 924 N N . LEU A 1 112 ? 7.380 0.150 3.859 1.00 93.81 112 LEU A N 1
ATOM 925 C CA . LEU A 1 112 ? 7.322 0.726 5.199 1.00 93.81 112 LEU A CA 1
ATOM 926 C C . LEU A 1 112 ? 5.990 1.443 5.435 1.00 93.81 112 LEU A C 1
ATOM 928 O O . LEU A 1 112 ? 5.365 1.226 6.473 1.00 93.81 112 LEU A O 1
ATOM 932 N N . SER A 1 113 ? 5.527 2.256 4.481 1.00 95.19 113 SER A N 1
ATOM 933 C CA . SER A 1 113 ? 4.220 2.927 4.585 1.00 95.19 113 SER A CA 1
ATOM 934 C C . SER A 1 113 ? 3.054 1.930 4.588 1.00 95.19 113 SER A C 1
ATOM 936 O O . SER A 1 113 ? 2.138 2.063 5.399 1.00 95.19 113 SER A O 1
ATOM 938 N N . LEU A 1 114 ? 3.124 0.859 3.786 1.00 93.38 114 LEU A N 1
ATOM 939 C CA . LEU A 1 114 ? 2.143 -0.233 3.817 1.00 93.38 114 LEU A CA 1
ATOM 940 C C . LEU A 1 114 ? 2.100 -0.932 5.180 1.00 93.38 114 LEU A C 1
ATOM 942 O O . LEU A 1 114 ? 1.016 -1.205 5.689 1.00 93.38 114 LEU A O 1
ATOM 946 N N . THR A 1 115 ? 3.263 -1.192 5.784 1.00 91.69 115 THR A N 1
ATOM 947 C CA . THR A 1 115 ? 3.347 -1.809 7.120 1.00 91.69 115 THR A CA 1
ATOM 948 C C . THR A 1 115 ? 2.716 -0.908 8.183 1.00 91.69 115 THR A C 1
ATOM 950 O O . THR A 1 115 ? 1.896 -1.371 8.970 1.00 91.69 115 THR A O 1
ATOM 953 N N . LYS A 1 116 ? 3.006 0.401 8.158 1.00 92.38 116 LYS A N 1
ATOM 954 C CA . LYS A 1 116 ? 2.381 1.372 9.075 1.00 92.38 116 LYS A CA 1
ATOM 955 C C . LYS A 1 116 ? 0.859 1.397 8.936 1.00 92.38 116 LYS A C 1
ATOM 957 O O . LYS A 1 116 ? 0.153 1.386 9.944 1.00 92.38 116 LYS A O 1
ATOM 962 N N . LEU A 1 117 ? 0.351 1.408 7.702 1.00 93.12 117 LEU A N 1
ATOM 963 C CA . LEU A 1 117 ? -1.085 1.364 7.437 1.00 93.12 117 LEU A CA 1
ATOM 964 C C . LEU A 1 117 ? -1.715 0.070 7.977 1.00 93.12 117 LEU A C 1
ATOM 966 O O . LEU A 1 117 ? -2.771 0.117 8.610 1.00 93.12 117 LEU A O 1
ATOM 970 N N . GLU A 1 118 ? -1.068 -1.076 7.755 1.00 90.31 118 GLU A N 1
ATOM 971 C CA . GLU A 1 118 ? -1.515 -2.373 8.268 1.00 90.31 118 GLU A CA 1
ATOM 972 C C . GLU A 1 118 ? -1.571 -2.390 9.804 1.00 90.31 118 GLU A C 1
ATOM 974 O O . GLU A 1 118 ? -2.568 -2.828 10.382 1.00 90.31 118 GLU A O 1
ATOM 979 N N . ASP A 1 119 ? -0.555 -1.850 10.475 1.00 89.31 119 ASP A N 1
ATOM 980 C CA . ASP A 1 119 ? -0.513 -1.772 11.936 1.00 89.31 119 ASP A CA 1
ATOM 981 C C . ASP A 1 119 ? -1.630 -0.879 12.491 1.00 89.31 119 ASP A C 1
ATOM 983 O O . ASP A 1 119 ? -2.303 -1.249 13.456 1.00 89.31 119 ASP A O 1
ATOM 987 N N . LYS A 1 120 ? -1.912 0.265 11.852 1.00 89.81 120 LYS A N 1
ATOM 988 C CA . LYS A 1 120 ? -3.044 1.126 12.238 1.00 89.81 120 LYS A CA 1
ATOM 989 C C . LYS A 1 120 ? -4.393 0.439 12.043 1.00 89.81 120 LYS A C 1
ATOM 991 O O . LYS A 1 120 ? -5.290 0.605 12.873 1.00 89.81 120 LYS A O 1
ATOM 996 N N . LEU A 1 121 ? -4.543 -0.359 10.986 1.00 88.31 121 LEU A N 1
ATOM 997 C CA . LEU A 1 121 ? -5.753 -1.150 10.756 1.00 88.31 121 LEU A CA 1
ATOM 998 C C . LEU A 1 121 ? -5.945 -2.207 11.847 1.00 88.31 121 LEU A C 1
ATOM 1000 O O . LEU A 1 121 ? -7.061 -2.345 12.356 1.00 88.31 121 LEU A O 1
ATOM 1004 N N . LYS A 1 122 ? -4.867 -2.892 12.249 1.00 85.81 122 LYS A N 1
ATOM 1005 C CA . LYS A 1 122 ? -4.876 -3.862 13.357 1.00 85.81 122 LYS A CA 1
ATOM 1006 C C . LYS A 1 122 ? -5.237 -3.202 14.685 1.00 85.81 122 LYS A C 1
ATOM 1008 O O . LYS A 1 122 ? -6.144 -3.682 15.357 1.00 85.81 122 LYS A O 1
ATOM 1013 N N . MET A 1 123 ? -4.624 -2.065 15.019 1.00 85.44 123 MET A N 1
ATOM 1014 C CA . MET A 1 123 ? -4.944 -1.313 16.244 1.00 85.44 123 MET A CA 1
ATOM 1015 C C . MET A 1 123 ? -6.428 -0.928 16.305 1.00 85.44 123 MET A C 1
ATOM 1017 O O . MET A 1 123 ? -7.090 -1.143 17.318 1.00 85.44 123 MET A O 1
ATOM 1021 N N . ARG A 1 124 ? -6.987 -0.421 15.198 1.00 85.81 124 ARG A N 1
ATOM 1022 C CA . ARG A 1 124 ? -8.421 -0.106 15.109 1.00 85.81 124 ARG A CA 1
ATOM 1023 C C . ARG A 1 124 ? -9.294 -1.352 15.271 1.00 85.81 124 ARG A C 1
ATOM 1025 O O . ARG A 1 124 ? -10.364 -1.293 15.871 1.00 85.81 124 ARG A O 1
ATOM 1032 N N . GLU A 1 125 ? -8.884 -2.476 14.692 1.00 82.31 125 GLU A N 1
ATOM 1033 C CA . GLU A 1 125 ? -9.589 -3.751 14.832 1.00 82.31 125 GLU A CA 1
ATOM 1034 C C . GLU A 1 125 ? -9.588 -4.279 16.260 1.00 82.31 125 GLU A C 1
ATOM 1036 O O . GLU A 1 125 ? -10.622 -4.745 16.734 1.00 82.31 125 GLU A O 1
ATOM 1041 N N . GLU A 1 126 ? -8.454 -4.195 16.944 1.00 81.75 126 GLU A N 1
ATOM 1042 C CA . GLU A 1 126 ? -8.320 -4.559 18.351 1.00 81.75 126 GLU A CA 1
ATOM 1043 C C . GLU A 1 126 ? -9.167 -3.656 19.241 1.00 81.75 126 GLU A C 1
ATOM 1045 O O . GLU A 1 126 ? -9.912 -4.169 20.075 1.00 81.75 126 GLU A O 1
ATOM 1050 N N . PHE A 1 127 ? -9.148 -2.342 18.999 1.00 81.50 127 PHE A N 1
ATOM 1051 C CA . PHE A 1 127 ? -10.005 -1.388 19.700 1.00 81.50 127 PHE A CA 1
ATOM 1052 C C . PHE A 1 127 ? -11.486 -1.771 19.577 1.00 81.50 127 PHE A C 1
ATOM 1054 O O . PHE A 1 127 ? -12.185 -1.901 20.577 1.00 81.50 127 PHE A O 1
ATOM 1061 N N . LEU A 1 128 ? -11.958 -2.074 18.364 1.00 78.00 128 LEU A N 1
ATOM 1062 C CA . LEU A 1 128 ? -13.342 -2.512 18.151 1.00 78.00 128 LEU A CA 1
ATOM 1063 C C . LEU A 1 128 ? -13.664 -3.880 18.776 1.00 78.00 128 LEU A C 1
ATOM 1065 O O . LEU A 1 128 ? -14.823 -4.134 19.097 1.00 78.00 128 LEU A O 1
ATOM 1069 N N . LYS A 1 129 ? -12.678 -4.770 18.951 1.00 75.88 129 LYS A N 1
ATOM 1070 C CA . LYS A 1 129 ? -12.863 -6.052 19.654 1.00 75.88 129 LYS A CA 1
ATOM 1071 C C . LYS A 1 129 ? -12.980 -5.875 21.168 1.00 75.88 129 LYS A C 1
ATOM 1073 O O . LYS A 1 129 ? -13.695 -6.654 21.780 1.00 75.88 129 LYS A O 1
ATOM 1078 N N . GLN A 1 130 ? -12.305 -4.888 21.757 1.00 67.81 130 GLN A N 1
ATOM 1079 C CA . GLN A 1 130 ? -12.372 -4.587 23.197 1.00 67.81 130 GLN A CA 1
ATOM 1080 C C . GLN A 1 130 ? -13.683 -3.903 23.612 1.00 67.81 130 GLN A C 1
ATOM 1082 O O . GLN A 1 130 ? -13.998 -3.828 24.795 1.00 67.81 130 GLN A O 1
ATOM 1087 N N . VAL A 1 131 ? -14.442 -3.401 22.637 1.00 57.59 131 VAL A N 1
ATOM 1088 C CA . VAL A 1 131 ? -15.788 -2.842 22.830 1.00 57.59 131 VAL A CA 1
ATOM 1089 C C . VAL A 1 131 ? -16.866 -3.948 22.838 1.00 57.59 131 VAL A C 1
ATOM 1091 O O . VAL A 1 131 ? -18.035 -3.642 23.062 1.00 57.59 131 VAL A O 1
ATOM 1094 N N . LYS A 1 132 ? -16.490 -5.217 22.605 1.00 48.94 132 LYS A N 1
ATOM 1095 C CA . LYS A 1 132 ? -17.382 -6.382 22.723 1.00 48.94 132 LYS A CA 1
ATOM 1096 C C . LYS A 1 132 ? -17.666 -6.765 24.170 1.00 48.94 132 LYS A C 1
ATOM 1098 O O . LYS A 1 132 ? -16.732 -6.678 24.996 1.00 48.94 132 LYS A O 1
#

Radius of gyration: 17.8 Å; chains: 1; bounding box: 48×23×49 Å

Foldseek 3Di:
DLLLVLLVLLLVLLVLLVVLLVVCVVVVNDVCNVLSVVLSVLSNVSSCCSVPVDPPDDDPPPDDPPDVVLVVVLVVLSVVLVVLSVQLVVLSVCLSVDDPVCNVVSSVSNVVSSVSNVVSVVVSVVSVVVVD

Sequence (132 aa):
RLRSHIASIINKERKRIDELKNLFTKELKFDPLDDLDRLARKMDQLSDTIKFAVYGYAPIFDQAIVDEKRLEELFNFDQSLEKELLEVKAQVDILVSSPEKELNEKIKEVELSLTKLEDKLKMREEFLKQVK